Protein AF-A0A6L7MP04-F1 (afdb_monomer_lite)

Secondary structure (DSSP, 8-state):
-----HHHHHHHHHHHHHHHHHHHHHHHHHHHHHHHHH----HHHHHHHHHHHHHHHHHHHHHHTT-SS---HHHHHHHHHHHHHHHHHHHHHHHHHHHTT---TTS---SHHHHHHHHHHHHHHHHHHHHHHHHHHHHHHHTT-

Sequence (145 aa):
MPSVGLAWFLFRSCTGVFFSCVLGFVSWVIVRFIMHSFFLVTPLFNEVMNICSIGIAAGVGASAGSWMLEMNRPQLARRIVLGILAGLLGAWLGFQYGKGTYIMIGMPGIPDLRGLVWGALIGANAVPILFDLVGAARQRRFQRR

Foldseek 3Di:
DDPCDPVVLVQLLVQLLVQLLVQLVVLQVVLVVCVVPPDPDDPVNSLLSNLLSNLLSSLQSSLVSVPPDDDDPVVSVVSSVQLSVQLSVQLVVLLVVQVVPDPDPDDDDPRSSVSNNVRSNCRNSVVVSVVVVVVVVVVVVVVVD

pLDDT: mean 72.54, std 13.06, range [37.28, 90.12]

Structure (mmCIF, N/CA/C/O backbone):
data_AF-A0A6L7MP04-F1
#
_entry.id   AF-A0A6L7MP04-F1
#
loop_
_atom_site.group_PDB
_atom_site.id
_atom_site.type_symbol
_atom_site.label_atom_id
_atom_site.label_alt_id
_atom_site.label_comp_id
_atom_site.label_asym_id
_atom_site.label_entity_id
_atom_site.label_seq_id
_atom_site.pdbx_PDB_ins_code
_atom_site.Cartn_x
_atom_site.Cartn_y
_atom_site.Cartn_z
_atom_site.occupancy
_atom_site.B_iso_or_equiv
_atom_site.auth_seq_id
_atom_site.auth_comp_id
_atom_site.auth_asym_id
_atom_site.auth_atom_id
_atom_site.pdbx_PDB_model_num
ATOM 1 N N . MET A 1 1 ? -14.260 5.539 30.453 1.00 45.09 1 MET A N 1
ATOM 2 C CA . MET A 1 1 ? -13.253 5.095 29.462 1.00 45.09 1 MET A CA 1
ATOM 3 C C . MET A 1 1 ? -12.660 6.346 28.839 1.00 45.09 1 MET A C 1
ATOM 5 O O . MET A 1 1 ? -13.446 7.155 28.355 1.00 45.09 1 MET A O 1
ATOM 9 N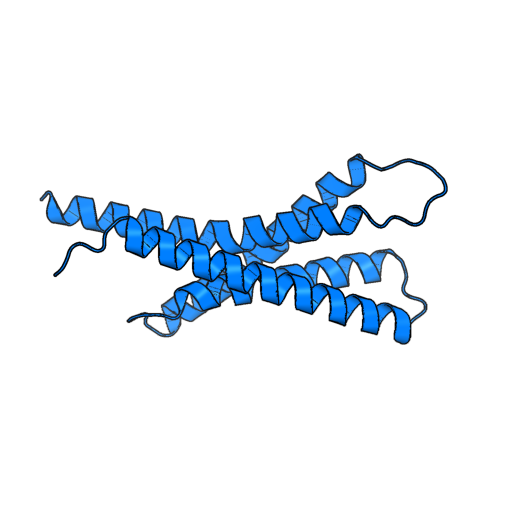 N . PRO A 1 2 ? -11.347 6.586 28.992 1.00 42.81 2 PRO A N 1
ATOM 10 C CA . PRO A 1 2 ? -10.745 7.891 28.741 1.00 42.81 2 PRO A CA 1
ATOM 11 C C . PRO A 1 2 ? -10.937 8.279 27.276 1.00 42.81 2 PRO A C 1
ATOM 13 O O . PRO A 1 2 ? -10.897 7.431 26.387 1.00 42.81 2 PRO A O 1
ATOM 16 N N . SER A 1 3 ? -11.207 9.558 27.051 1.00 47.56 3 SER A N 1
ATOM 17 C CA . SER A 1 3 ? -11.339 10.185 25.743 1.00 47.56 3 SER A CA 1
ATOM 18 C C . SER A 1 3 ? -10.208 9.735 24.818 1.00 47.56 3 SER A C 1
ATOM 20 O O . SER A 1 3 ? -9.071 10.185 24.932 1.00 47.56 3 SER A O 1
ATOM 22 N N . VAL A 1 4 ? -10.524 8.844 23.876 1.00 55.28 4 VAL A N 1
ATOM 23 C CA . VAL A 1 4 ? -9.634 8.504 22.764 1.00 55.28 4 VAL A CA 1
ATOM 24 C C . VAL A 1 4 ? -9.571 9.749 21.880 1.00 55.28 4 VAL A C 1
ATOM 26 O O . VAL A 1 4 ? -10.382 9.951 20.977 1.00 55.28 4 VAL A O 1
ATOM 29 N N . GLY A 1 5 ? -8.701 10.677 22.270 1.00 64.50 5 GLY A N 1
ATOM 30 C CA . GLY A 1 5 ? -8.603 12.008 21.701 1.00 64.50 5 GLY A CA 1
ATOM 31 C C . GLY A 1 5 ? -8.163 11.952 20.246 1.00 64.50 5 GLY A C 1
ATOM 32 O O . GLY A 1 5 ? -7.474 11.026 19.822 1.00 64.50 5 GLY A O 1
ATOM 33 N N . LEU A 1 6 ? -8.523 12.990 19.493 1.00 68.00 6 LEU A N 1
ATOM 34 C CA . LEU A 1 6 ? -8.049 13.246 18.130 1.00 68.00 6 LEU A CA 1
ATOM 35 C C . LEU A 1 6 ? -6.536 12.976 17.977 1.00 68.00 6 LEU A C 1
ATOM 37 O O . LEU A 1 6 ? -6.114 12.392 16.985 1.00 68.00 6 LEU A O 1
ATOM 41 N N . ALA A 1 7 ? -5.741 13.326 18.994 1.00 71.94 7 ALA A N 1
ATOM 42 C CA . ALA A 1 7 ? -4.302 13.076 19.050 1.00 71.94 7 ALA A CA 1
ATOM 43 C C . ALA A 1 7 ? -3.925 11.588 18.922 1.00 71.94 7 ALA A C 1
ATOM 45 O O . ALA A 1 7 ? -2.978 11.252 18.219 1.00 71.94 7 ALA A O 1
ATOM 46 N N . TRP A 1 8 ? -4.688 10.685 19.539 1.00 72.69 8 TRP A N 1
ATOM 47 C CA . TRP A 1 8 ? -4.445 9.243 19.463 1.00 72.69 8 TRP A CA 1
ATOM 48 C C . TRP A 1 8 ? -4.766 8.672 18.077 1.00 72.69 8 TRP A C 1
ATOM 50 O O . TRP A 1 8 ? -4.037 7.832 17.552 1.00 72.69 8 TRP A O 1
ATOM 60 N N . PHE A 1 9 ? -5.837 9.163 17.452 1.00 72.94 9 PHE A N 1
ATOM 61 C CA . PHE A 1 9 ? -6.186 8.821 16.071 1.00 72.94 9 PHE A CA 1
ATOM 62 C C . PHE A 1 9 ? -5.126 9.312 15.072 1.00 72.94 9 PHE A C 1
ATOM 64 O O . PHE A 1 9 ? -4.716 8.562 14.183 1.00 72.94 9 PHE A O 1
ATOM 71 N N . LEU A 1 10 ? -4.651 10.550 15.243 1.00 75.19 10 LEU A N 1
ATOM 72 C CA . LEU A 1 10 ? -3.589 11.120 14.416 1.00 75.19 10 LEU A CA 1
ATOM 73 C C . LEU A 1 10 ? -2.291 10.328 14.567 1.00 75.19 10 LEU A C 1
ATOM 75 O O . LEU A 1 10 ? -1.688 9.965 13.565 1.00 75.19 10 LEU A O 1
ATOM 79 N N . PHE A 1 11 ? -1.911 9.977 15.797 1.00 79.88 11 PHE A N 1
ATOM 80 C CA . PHE A 1 11 ? -0.729 9.159 16.053 1.00 79.88 11 PHE A CA 1
ATOM 81 C C . PHE A 1 11 ? -0.791 7.808 15.319 1.00 79.88 11 PHE A C 1
ATOM 83 O O . PHE A 1 11 ? 0.161 7.450 14.633 1.00 79.88 11 PHE A O 1
ATOM 90 N N . ARG A 1 12 ? -1.933 7.105 15.370 1.00 73.56 12 ARG A N 1
ATOM 91 C CA . ARG A 1 12 ? -2.148 5.830 14.651 1.00 73.56 12 ARG A CA 1
ATOM 92 C C . ARG A 1 12 ? -2.084 5.962 13.132 1.00 73.56 12 ARG A C 1
ATOM 94 O O . ARG A 1 12 ? -1.508 5.118 12.452 1.00 73.56 12 ARG A O 1
ATOM 101 N N . SER A 1 13 ? -2.685 7.018 12.598 1.00 76.69 13 SER A N 1
ATOM 102 C CA . SER A 1 13 ? -2.659 7.270 11.156 1.00 76.69 13 SER A CA 1
ATOM 103 C C . SER A 1 13 ? -1.232 7.582 10.697 1.00 76.69 13 SER A C 1
ATOM 105 O O . SER A 1 13 ? -0.779 7.056 9.685 1.00 76.69 13 SER A O 1
ATOM 107 N N . CYS A 1 14 ? -0.485 8.362 11.483 1.00 81.06 14 CYS A N 1
ATOM 108 C CA . CYS A 1 14 ? 0.911 8.687 11.205 1.00 81.06 14 CYS A CA 1
ATOM 109 C C . CYS A 1 14 ? 1.828 7.461 11.275 1.00 81.06 14 CYS A C 1
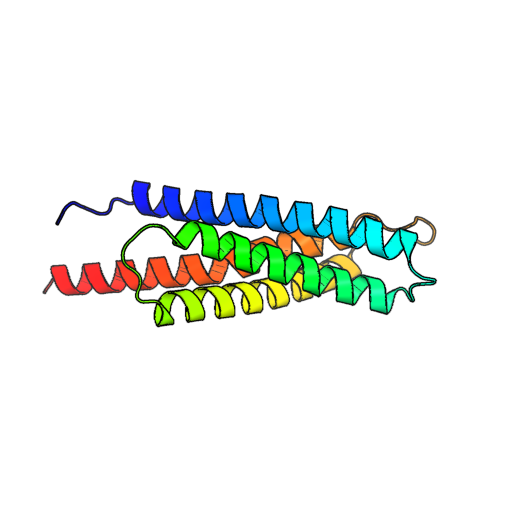ATOM 111 O O . CYS A 1 14 ? 2.690 7.313 10.411 1.00 81.06 14 CYS A O 1
ATOM 113 N N . THR A 1 15 ? 1.649 6.562 12.249 1.00 81.19 15 THR A N 1
ATOM 114 C CA . THR A 1 15 ? 2.447 5.326 12.313 1.00 81.19 15 THR A CA 1
ATOM 115 C C . THR A 1 15 ? 2.129 4.389 11.149 1.00 81.19 15 THR A C 1
ATOM 117 O O . THR A 1 15 ? 3.053 3.835 10.561 1.00 81.19 15 THR A O 1
ATOM 120 N N . GLY A 1 16 ? 0.856 4.256 10.755 1.00 80.25 16 GLY A N 1
ATOM 121 C CA . GLY A 1 16 ? 0.451 3.490 9.568 1.00 80.25 16 GLY A CA 1
ATOM 122 C C . GLY A 1 16 ? 1.080 4.024 8.284 1.00 80.25 16 GLY A C 1
ATOM 123 O O . GLY A 1 16 ? 1.702 3.265 7.540 1.00 80.25 16 GLY A O 1
ATOM 124 N N . VAL A 1 17 ? 1.021 5.342 8.080 1.00 83.44 17 VAL A N 1
ATOM 125 C CA . VAL A 1 17 ? 1.669 6.004 6.940 1.00 83.44 17 VAL A CA 1
ATOM 126 C C . VAL A 1 17 ? 3.182 5.795 6.980 1.00 83.44 17 VAL A C 1
ATOM 128 O O . VAL A 1 17 ? 3.769 5.444 5.961 1.00 83.44 17 VAL A O 1
ATOM 131 N N . PHE A 1 18 ? 3.817 5.935 8.145 1.00 85.25 18 PHE A N 1
ATOM 132 C CA . PHE A 1 18 ? 5.256 5.728 8.296 1.00 85.25 18 PHE A CA 1
ATOM 133 C C . PHE A 1 18 ? 5.679 4.303 7.906 1.00 85.25 18 PHE A C 1
ATOM 135 O O . PHE A 1 18 ? 6.562 4.136 7.065 1.00 85.25 18 PHE A O 1
ATOM 142 N N . PHE A 1 19 ? 5.019 3.271 8.440 1.00 85.19 19 PHE A N 1
ATOM 143 C CA . PHE A 1 19 ? 5.325 1.879 8.093 1.00 85.19 19 PHE A CA 1
ATOM 144 C C . PHE A 1 19 ? 5.013 1.553 6.630 1.00 85.19 19 PHE A C 1
ATOM 146 O O . PHE A 1 19 ? 5.770 0.821 5.995 1.00 85.19 19 PHE A O 1
ATOM 153 N N . SER A 1 20 ? 3.934 2.113 6.081 1.00 83.69 20 SER A N 1
ATOM 154 C CA . SER A 1 20 ? 3.581 1.995 4.664 1.00 83.69 20 SER A CA 1
ATOM 155 C C . SER A 1 20 ? 4.668 2.595 3.762 1.00 83.69 20 SER A C 1
ATOM 157 O O . SER A 1 20 ? 5.091 1.948 2.805 1.00 83.69 20 SER A O 1
ATOM 159 N N . CYS A 1 21 ? 5.197 3.773 4.117 1.00 84.44 21 CYS A N 1
ATOM 160 C CA . CYS A 1 21 ? 6.317 4.419 3.429 1.00 84.44 21 CYS A CA 1
ATOM 161 C C . CYS A 1 21 ? 7.594 3.580 3.493 1.00 84.44 21 CYS A C 1
ATOM 163 O O . CYS A 1 21 ? 8.217 3.337 2.461 1.00 84.44 21 CYS A O 1
ATOM 165 N N . VAL A 1 22 ? 7.974 3.115 4.686 1.00 86.38 22 VAL A N 1
ATOM 166 C CA . VAL A 1 22 ? 9.197 2.324 4.875 1.00 86.38 22 VAL A CA 1
ATOM 167 C C . VAL A 1 22 ? 9.120 1.018 4.087 1.00 86.38 22 VAL A C 1
ATOM 169 O O . VAL A 1 22 ? 10.020 0.724 3.303 1.00 86.38 22 VAL A O 1
ATOM 172 N N . LEU A 1 23 ? 8.036 0.252 4.231 1.00 85.12 23 LEU A N 1
ATOM 173 C CA . LEU A 1 23 ? 7.892 -1.032 3.544 1.00 85.12 23 LEU A CA 1
ATOM 174 C C . LEU A 1 23 ? 7.720 -0.865 2.033 1.00 85.12 23 LEU A C 1
ATOM 176 O O . LEU A 1 23 ? 8.334 -1.612 1.274 1.00 85.12 23 LEU A O 1
ATOM 180 N N . GLY A 1 24 ? 6.951 0.131 1.587 1.00 80.06 24 GLY A N 1
ATOM 181 C CA . GLY A 1 24 ? 6.811 0.457 0.168 1.00 80.06 24 GLY A CA 1
ATOM 182 C C . GLY A 1 24 ? 8.154 0.810 -0.479 1.00 80.06 24 GLY A C 1
ATOM 183 O O . GLY A 1 24 ? 8.473 0.298 -1.552 1.00 80.06 24 GLY A O 1
ATOM 184 N N . PHE A 1 25 ? 8.979 1.615 0.198 1.00 80.44 25 PHE A N 1
ATOM 185 C CA . PHE A 1 25 ? 10.300 2.000 -0.297 1.00 80.44 25 PHE A CA 1
ATOM 186 C C . PHE A 1 25 ? 11.296 0.835 -0.293 1.00 80.44 25 PHE A C 1
ATOM 188 O O . PHE A 1 25 ? 11.989 0.611 -1.283 1.00 80.44 25 PHE A O 1
ATOM 195 N N . VAL A 1 26 ? 11.348 0.054 0.789 1.00 84.69 26 VAL A N 1
ATOM 196 C CA . VAL A 1 26 ? 12.223 -1.126 0.880 1.00 84.69 26 VAL A CA 1
ATOM 197 C C . VAL A 1 26 ? 11.860 -2.155 -0.194 1.00 84.69 26 VAL A C 1
ATOM 199 O O . VAL A 1 26 ? 12.743 -2.654 -0.890 1.00 84.69 26 VAL A O 1
ATOM 202 N N . SER A 1 27 ? 10.565 -2.421 -0.384 1.00 83.38 27 SER A N 1
ATOM 203 C CA . SER A 1 27 ? 10.062 -3.321 -1.429 1.00 83.38 27 SER A CA 1
ATOM 204 C C . SER A 1 27 ? 10.475 -2.858 -2.826 1.00 83.38 27 SER A C 1
ATOM 206 O O . SER A 1 27 ? 10.955 -3.659 -3.628 1.00 83.38 27 SER A O 1
ATOM 208 N N . TRP A 1 28 ? 10.392 -1.552 -3.094 1.00 76.38 28 TRP A N 1
ATOM 209 C CA . TRP A 1 28 ? 10.862 -0.974 -4.351 1.00 76.38 28 TRP A CA 1
ATOM 210 C C . TRP A 1 28 ? 12.357 -1.225 -4.595 1.00 76.38 28 TRP A C 1
ATOM 212 O O . TRP A 1 28 ? 12.727 -1.692 -5.674 1.00 76.38 28 TRP A O 1
ATOM 222 N N . VAL A 1 29 ? 13.217 -0.961 -3.604 1.00 79.81 29 VAL A N 1
ATOM 223 C CA . VAL A 1 29 ? 14.671 -1.169 -3.740 1.00 79.81 29 VAL A CA 1
ATOM 224 C C . VAL A 1 29 ? 14.986 -2.637 -4.031 1.00 79.81 29 VAL A C 1
ATOM 226 O O . VAL A 1 29 ? 15.757 -2.933 -4.945 1.00 79.81 29 VAL A O 1
ATOM 229 N N . ILE A 1 30 ? 14.357 -3.555 -3.292 1.00 81.06 30 ILE A N 1
ATOM 230 C CA . ILE A 1 30 ? 14.583 -4.998 -3.428 1.00 81.06 30 ILE A CA 1
ATOM 231 C C . ILE A 1 30 ? 14.126 -5.497 -4.801 1.00 81.06 30 ILE A C 1
ATOM 233 O O . ILE A 1 30 ? 14.892 -6.167 -5.493 1.00 81.06 30 ILE A O 1
ATOM 237 N N . VAL A 1 31 ? 12.907 -5.157 -5.231 1.00 78.00 31 VAL A N 1
ATOM 238 C CA . VAL A 1 31 ? 12.386 -5.618 -6.526 1.00 78.00 31 VAL A CA 1
ATOM 239 C C . VAL A 1 31 ? 13.197 -5.053 -7.678 1.00 78.00 31 VAL A C 1
ATOM 241 O O . VAL A 1 31 ? 13.505 -5.790 -8.610 1.00 78.00 31 VAL A O 1
ATOM 244 N N . ARG A 1 32 ? 13.632 -3.794 -7.598 1.00 73.38 32 ARG A N 1
ATOM 245 C CA . ARG A 1 32 ? 14.500 -3.213 -8.623 1.00 73.38 32 ARG A CA 1
ATOM 246 C C . ARG A 1 32 ? 15.833 -3.949 -8.730 1.00 73.38 32 ARG A C 1
ATOM 248 O O . ARG A 1 32 ? 16.282 -4.214 -9.842 1.00 73.38 32 ARG A O 1
ATOM 255 N N . PHE A 1 33 ? 16.445 -4.281 -7.595 1.00 76.88 33 PHE A N 1
ATOM 256 C CA . PHE A 1 33 ? 17.691 -5.042 -7.567 1.00 76.88 33 PHE A CA 1
ATOM 257 C C . PHE A 1 33 ? 17.507 -6.424 -8.208 1.00 76.88 33 PHE A C 1
ATOM 259 O O . PHE A 1 33 ? 18.237 -6.779 -9.127 1.00 76.88 33 PHE A O 1
ATOM 266 N N . ILE A 1 34 ? 16.461 -7.156 -7.812 1.00 75.81 34 ILE A N 1
ATOM 267 C CA . ILE A 1 34 ? 16.152 -8.486 -8.355 1.00 75.81 34 ILE A CA 1
ATOM 268 C C . ILE A 1 34 ? 15.867 -8.420 -9.864 1.00 75.81 34 ILE A C 1
ATOM 270 O O . ILE A 1 34 ? 16.426 -9.198 -10.632 1.00 75.81 34 ILE A O 1
ATOM 274 N N . MET A 1 35 ? 15.035 -7.479 -10.317 1.00 70.81 35 MET A N 1
ATOM 275 C CA . MET A 1 35 ? 14.683 -7.353 -11.738 1.00 70.81 35 MET A CA 1
ATOM 276 C C . MET A 1 35 ? 15.894 -7.003 -12.607 1.00 70.81 35 MET A C 1
ATOM 278 O O . MET A 1 35 ? 15.981 -7.472 -13.738 1.00 70.81 35 MET A O 1
ATOM 282 N N . HIS A 1 36 ? 16.842 -6.218 -12.084 1.00 67.81 36 HIS A N 1
ATOM 283 C CA . HIS A 1 36 ? 18.075 -5.890 -12.800 1.00 67.81 36 HIS A CA 1
ATOM 284 C C . HIS A 1 36 ? 19.049 -7.074 -12.873 1.00 67.81 36 HIS A C 1
ATOM 286 O O . HIS A 1 36 ? 19.776 -7.204 -13.853 1.00 67.81 36 HIS A O 1
ATOM 292 N N . SER A 1 37 ? 19.058 -7.942 -11.857 1.00 69.94 37 SER A N 1
ATOM 293 C CA . SER A 1 37 ? 19.975 -9.083 -11.781 1.00 69.94 37 SER A CA 1
ATOM 294 C C . SER A 1 37 ? 19.501 -10.331 -12.527 1.00 69.94 37 SER A C 1
ATOM 296 O O . SER A 1 37 ? 20.347 -11.110 -12.956 1.00 69.94 37 SER A O 1
ATOM 298 N N . PHE A 1 38 ? 18.188 -10.561 -12.659 1.00 63.62 38 PHE A N 1
ATOM 299 C CA . PHE A 1 38 ? 17.691 -11.895 -13.018 1.00 63.62 38 PHE A CA 1
ATOM 300 C C . PHE A 1 38 ? 17.142 -12.078 -14.444 1.00 63.62 38 PHE A C 1
ATOM 302 O O . PHE A 1 38 ? 17.068 -13.230 -14.862 1.00 63.62 38 PHE A O 1
ATOM 309 N N . PHE A 1 39 ? 16.791 -11.045 -15.231 1.00 57.53 39 PHE A N 1
ATOM 310 C CA . PHE A 1 39 ? 16.129 -11.291 -16.531 1.00 57.53 39 PHE A CA 1
ATOM 311 C C . PHE A 1 39 ? 16.288 -10.194 -17.608 1.00 57.53 39 PHE A C 1
ATOM 313 O O . PHE A 1 39 ? 16.339 -9.000 -17.320 1.00 57.53 39 PHE A O 1
ATOM 320 N N . LEU A 1 40 ? 16.218 -10.619 -18.882 1.00 54.09 40 LEU A N 1
ATOM 321 C CA . LEU A 1 40 ? 15.690 -9.842 -20.019 1.00 54.09 40 LEU A CA 1
ATOM 322 C C . LEU A 1 40 ? 14.190 -9.593 -19.767 1.00 54.09 40 LEU A C 1
ATOM 324 O O . LEU A 1 40 ? 13.317 -10.251 -20.331 1.00 54.09 40 LEU A O 1
ATOM 328 N N . VAL A 1 41 ? 13.879 -8.716 -18.814 1.00 57.97 41 VAL A N 1
ATOM 329 C CA . VAL A 1 41 ? 12.498 -8.457 -18.407 1.00 57.97 41 VAL A CA 1
ATOM 330 C C . VAL A 1 41 ? 11.808 -7.636 -19.493 1.00 57.97 41 VAL A C 1
ATOM 332 O O . VAL A 1 41 ? 12.209 -6.507 -19.774 1.00 57.97 41 VAL A O 1
ATOM 335 N N . THR A 1 42 ? 10.747 -8.179 -20.095 1.00 68.19 42 THR A N 1
ATOM 336 C CA . THR A 1 42 ? 9.854 -7.366 -20.933 1.00 68.19 42 THR A CA 1
ATOM 337 C C . THR A 1 42 ? 9.311 -6.194 -20.105 1.00 68.19 42 THR A C 1
ATOM 339 O O . THR A 1 42 ? 8.972 -6.385 -18.935 1.00 68.19 42 THR A O 1
ATOM 342 N N . PRO A 1 43 ? 9.197 -4.978 -20.666 1.00 68.75 43 PRO A N 1
ATOM 343 C CA . PRO A 1 43 ? 8.818 -3.788 -19.898 1.00 68.75 43 PRO A CA 1
ATOM 344 C C . PRO A 1 43 ? 7.503 -3.979 -19.123 1.00 68.75 43 PRO A C 1
ATOM 346 O O . PRO A 1 43 ? 7.413 -3.594 -17.961 1.00 68.75 43 PRO A O 1
ATOM 349 N N . LEU A 1 44 ? 6.540 -4.701 -19.708 1.00 69.69 44 LEU A N 1
ATOM 350 C CA . LEU A 1 44 ? 5.258 -5.030 -19.081 1.00 69.69 44 LEU A CA 1
ATOM 351 C C . LEU A 1 44 ? 5.404 -5.859 -17.790 1.00 69.69 44 LEU A C 1
ATOM 353 O O . LEU A 1 44 ? 4.720 -5.603 -16.802 1.00 69.69 44 LEU A O 1
ATOM 357 N N . PHE A 1 45 ? 6.296 -6.853 -17.776 1.00 72.69 45 PHE A N 1
ATOM 358 C CA . PHE A 1 45 ? 6.493 -7.702 -16.599 1.00 72.69 45 PHE A CA 1
ATOM 359 C C . PHE A 1 45 ? 7.129 -6.917 -15.446 1.00 72.69 45 PHE A C 1
ATOM 361 O O . PHE A 1 45 ? 6.729 -7.075 -14.293 1.00 72.69 45 PHE A O 1
ATOM 368 N N . ASN A 1 46 ? 8.063 -6.013 -15.756 1.00 74.75 46 ASN A N 1
ATOM 369 C CA . ASN A 1 46 ? 8.673 -5.131 -14.761 1.00 74.75 46 ASN A CA 1
ATOM 370 C C . ASN A 1 46 ? 7.626 -4.197 -14.127 1.00 74.75 46 ASN A C 1
ATOM 372 O O . ASN A 1 46 ? 7.588 -4.028 -12.910 1.00 74.75 46 ASN A O 1
ATOM 376 N N . GLU A 1 47 ? 6.733 -3.624 -14.938 1.00 76.12 47 GLU A N 1
ATOM 377 C CA . GLU A 1 47 ? 5.644 -2.764 -14.462 1.00 76.12 47 GLU A CA 1
ATOM 378 C C . GLU A 1 47 ? 4.717 -3.505 -13.490 1.00 76.12 47 GLU A C 1
ATOM 380 O O . GLU A 1 47 ? 4.501 -3.045 -12.369 1.00 76.12 47 GLU A O 1
ATOM 385 N N . VAL A 1 48 ? 4.225 -4.686 -13.877 1.00 78.06 48 VAL A N 1
ATOM 386 C CA . VAL A 1 48 ? 3.317 -5.489 -13.041 1.00 78.06 48 VAL A CA 1
ATOM 387 C C . VAL A 1 48 ? 3.979 -5.884 -11.721 1.00 78.06 48 VAL A C 1
ATOM 389 O O . VAL A 1 48 ? 3.361 -5.764 -10.661 1.00 78.06 48 VAL A O 1
ATOM 392 N N . MET A 1 49 ? 5.247 -6.296 -11.756 1.00 81.19 49 MET A N 1
ATOM 393 C CA . MET A 1 49 ? 5.980 -6.671 -10.547 1.00 81.19 49 MET A CA 1
ATOM 394 C C . MET A 1 49 ? 6.164 -5.497 -9.583 1.00 81.19 49 MET A C 1
ATOM 396 O O . MET A 1 49 ? 6.026 -5.688 -8.375 1.00 81.19 49 MET A O 1
ATOM 400 N N . ASN A 1 50 ? 6.404 -4.286 -10.094 1.00 79.25 50 ASN A N 1
ATOM 401 C CA . ASN A 1 50 ? 6.503 -3.081 -9.268 1.00 79.25 50 ASN A CA 1
ATOM 402 C C . ASN A 1 50 ? 5.156 -2.704 -8.633 1.00 79.25 50 ASN A C 1
ATOM 404 O O . ASN A 1 50 ? 5.115 -2.348 -7.457 1.00 79.25 50 ASN A O 1
ATOM 408 N N . ILE A 1 51 ? 4.046 -2.816 -9.374 1.00 82.12 51 ILE A N 1
ATOM 409 C CA . ILE A 1 51 ? 2.698 -2.534 -8.846 1.00 82.12 51 ILE A CA 1
ATOM 410 C C . ILE A 1 51 ? 2.372 -3.497 -7.701 1.00 82.12 51 ILE A C 1
ATOM 412 O O . ILE A 1 51 ? 1.951 -3.066 -6.625 1.00 82.12 51 ILE A O 1
ATOM 416 N N . CYS A 1 52 ? 2.611 -4.793 -7.913 1.00 84.75 52 CYS A N 1
ATOM 417 C CA . CYS A 1 52 ? 2.338 -5.823 -6.920 1.00 84.75 52 CYS A CA 1
ATOM 418 C C . CYS A 1 52 ? 3.204 -5.657 -5.667 1.00 84.75 52 CYS A C 1
ATOM 420 O O . CYS A 1 52 ? 2.684 -5.671 -4.552 1.00 84.75 52 CYS A O 1
ATOM 422 N N . SER A 1 53 ? 4.513 -5.469 -5.824 1.00 86.19 53 SER A N 1
ATOM 423 C CA . SER A 1 53 ? 5.436 -5.416 -4.690 1.00 86.19 53 SER A CA 1
ATOM 424 C C . SER A 1 53 ? 5.233 -4.183 -3.814 1.00 86.19 53 SER A C 1
ATOM 426 O O . SER A 1 53 ? 5.218 -4.295 -2.585 1.00 86.19 53 SER A O 1
ATOM 428 N N . ILE A 1 54 ? 5.042 -3.015 -4.427 1.00 85.69 54 ILE A N 1
ATOM 429 C CA . ILE A 1 54 ? 4.862 -1.752 -3.714 1.00 85.69 54 ILE A CA 1
ATOM 430 C C . ILE A 1 54 ? 3.458 -1.696 -3.108 1.00 85.69 54 ILE A C 1
ATOM 432 O O . ILE A 1 54 ? 3.321 -1.328 -1.943 1.00 85.69 54 ILE A O 1
ATOM 436 N N . GLY A 1 55 ? 2.426 -2.130 -3.842 1.00 85.69 55 GLY A N 1
ATOM 437 C CA . GLY A 1 55 ? 1.049 -2.182 -3.345 1.00 85.69 55 GLY A CA 1
ATOM 438 C C . GLY A 1 55 ? 0.880 -3.119 -2.145 1.00 85.69 55 GLY A C 1
ATOM 439 O O . GLY A 1 55 ? 0.274 -2.731 -1.145 1.00 85.69 55 GLY A O 1
ATOM 440 N N . ILE A 1 56 ? 1.470 -4.320 -2.196 1.00 87.56 56 ILE A N 1
ATOM 441 C CA . ILE A 1 56 ? 1.443 -5.273 -1.075 1.00 87.56 56 ILE A CA 1
ATOM 442 C C . ILE A 1 56 ? 2.221 -4.718 0.119 1.00 87.56 56 ILE A C 1
ATOM 444 O O . ILE A 1 56 ? 1.693 -4.697 1.229 1.00 87.56 56 ILE A O 1
ATOM 448 N N . ALA A 1 57 ? 3.449 -4.239 -0.088 1.00 87.69 57 ALA A N 1
ATOM 449 C CA . ALA A 1 57 ? 4.282 -3.748 1.006 1.00 87.69 57 ALA A CA 1
ATOM 450 C C . ALA A 1 57 ? 3.681 -2.508 1.689 1.00 87.69 57 ALA A C 1
ATOM 452 O O . ALA A 1 57 ? 3.644 -2.441 2.919 1.00 87.69 57 ALA A O 1
ATOM 453 N N . ALA A 1 58 ? 3.131 -1.570 0.911 1.00 86.00 58 ALA A N 1
ATOM 454 C CA . ALA A 1 58 ? 2.421 -0.408 1.433 1.00 86.00 58 ALA A CA 1
ATOM 455 C C . ALA A 1 58 ? 1.153 -0.815 2.203 1.00 86.00 58 ALA A C 1
ATOM 457 O O . ALA A 1 58 ? 0.912 -0.285 3.290 1.00 86.00 58 ALA A O 1
ATOM 458 N N . GLY A 1 59 ? 0.374 -1.773 1.686 1.00 84.94 59 GLY A N 1
ATOM 459 C CA . GLY A 1 59 ? -0.824 -2.307 2.342 1.00 84.94 59 GLY A CA 1
ATOM 460 C C . GLY A 1 59 ? -0.525 -2.998 3.674 1.00 84.94 59 GLY A C 1
ATOM 461 O O . GLY A 1 59 ? -1.184 -2.729 4.681 1.00 84.94 59 GLY A O 1
ATOM 462 N N . VAL A 1 60 ? 0.519 -3.830 3.708 1.00 86.44 60 VAL A N 1
ATOM 463 C CA . VAL A 1 60 ? 0.998 -4.478 4.937 1.00 86.44 60 VAL A CA 1
ATOM 464 C C . VAL A 1 60 ? 1.512 -3.431 5.928 1.00 86.44 60 VAL A C 1
ATOM 466 O O . VAL A 1 60 ? 1.128 -3.458 7.096 1.00 86.44 60 VAL A O 1
ATOM 469 N N . GLY A 1 61 ? 2.296 -2.449 5.480 1.00 84.25 61 GLY A N 1
ATOM 470 C CA . GLY A 1 61 ? 2.793 -1.385 6.354 1.00 84.25 61 GLY A CA 1
ATOM 471 C C . GLY A 1 61 ? 1.695 -0.505 6.946 1.00 84.25 61 GLY A C 1
ATOM 472 O O . GLY A 1 61 ? 1.704 -0.246 8.148 1.00 84.25 61 GLY A O 1
ATOM 473 N N . ALA A 1 62 ? 0.688 -0.142 6.151 1.00 81.69 62 ALA A N 1
ATOM 474 C CA . ALA A 1 62 ? -0.473 0.605 6.634 1.00 81.69 62 ALA A CA 1
ATOM 475 C C . ALA A 1 62 ? -1.228 -0.172 7.726 1.00 81.69 62 ALA A C 1
ATOM 477 O O . ALA A 1 62 ? -1.661 0.395 8.731 1.00 81.69 62 ALA A O 1
ATOM 478 N N . SER A 1 63 ? -1.333 -1.495 7.573 1.00 78.12 63 SER A N 1
ATOM 479 C CA . SER A 1 63 ? -1.963 -2.357 8.573 1.00 78.12 63 SER A CA 1
ATOM 480 C C . SER A 1 63 ? -1.116 -2.561 9.839 1.00 78.12 63 SER A C 1
ATOM 482 O O . SER A 1 63 ? -1.684 -2.690 10.926 1.00 78.12 63 SER A O 1
ATOM 484 N N . ALA A 1 64 ? 0.217 -2.499 9.751 1.00 75.19 64 ALA A N 1
ATOM 485 C CA . ALA A 1 64 ? 1.112 -2.596 10.908 1.00 75.19 64 ALA A CA 1
ATOM 486 C C . ALA A 1 64 ? 0.930 -1.421 11.887 1.00 75.19 64 ALA A C 1
ATOM 488 O O . ALA A 1 64 ? 0.933 -1.627 13.100 1.00 75.19 64 ALA A O 1
ATOM 489 N N . GLY A 1 65 ? 0.652 -0.210 11.385 1.00 65.56 65 GLY A N 1
ATOM 490 C CA . GLY A 1 65 ? 0.297 0.941 12.231 1.00 65.56 65 GLY A CA 1
ATOM 491 C C . GLY A 1 65 ? -1.003 0.759 13.024 1.00 65.56 65 GLY A C 1
ATOM 492 O O . GLY A 1 65 ? -1.193 1.387 14.064 1.00 65.56 65 GLY A O 1
ATOM 493 N N . SER A 1 66 ? -1.875 -0.154 12.580 1.00 63.09 66 SER A N 1
ATOM 494 C CA . SER A 1 66 ? -3.116 -0.505 13.278 1.00 63.09 66 SER A CA 1
ATOM 495 C C . SER A 1 66 ? -2.962 -1.633 14.308 1.00 63.09 66 SER A C 1
ATOM 497 O O . SER A 1 66 ? -3.921 -1.938 15.014 1.00 63.09 66 SER A O 1
ATOM 499 N N . TRP A 1 67 ? -1.774 -2.242 14.434 1.00 61.09 67 TRP A N 1
ATOM 500 C CA . TRP A 1 67 ? -1.565 -3.448 15.248 1.00 61.09 67 TRP A CA 1
ATOM 501 C C . TRP A 1 67 ? -1.513 -3.193 16.770 1.00 61.09 67 TRP A C 1
ATOM 503 O O . TRP A 1 67 ? -1.415 -4.129 17.561 1.00 61.09 67 TRP A O 1
ATOM 513 N N . MET A 1 68 ? -1.646 -1.947 17.226 1.00 55.41 68 MET A N 1
ATOM 514 C CA . MET A 1 68 ? -1.703 -1.632 18.655 1.00 55.41 68 MET A CA 1
ATOM 515 C C . MET A 1 68 ? -3.153 -1.475 19.149 1.00 55.41 68 MET A C 1
ATOM 517 O O . MET A 1 68 ? -3.811 -0.467 18.875 1.00 55.41 68 MET A O 1
ATOM 521 N N . LEU A 1 69 ? -3.563 -2.453 19.971 1.00 51.97 69 LEU A N 1
ATOM 522 C CA . LEU A 1 69 ? -4.743 -2.541 20.854 1.00 51.97 69 LEU A CA 1
ATOM 523 C C . LEU A 1 69 ? -5.970 -3.308 20.314 1.00 51.97 69 LEU A C 1
ATOM 525 O O . LEU A 1 69 ? -6.689 -2.850 19.432 1.00 51.97 69 LEU A O 1
ATOM 529 N N . GLU A 1 70 ? -6.232 -4.456 20.952 1.00 55.81 70 GLU A N 1
ATOM 530 C CA . GLU A 1 70 ? -7.567 -5.047 21.185 1.00 55.81 70 GLU A CA 1
ATOM 531 C C . GLU A 1 70 ? -8.413 -5.457 19.963 1.00 55.81 70 GLU A C 1
ATOM 533 O O . GLU A 1 70 ? -9.615 -5.691 20.086 1.00 55.81 70 GLU A O 1
ATOM 538 N N . MET A 1 71 ? -7.821 -5.610 18.776 1.00 61.59 71 MET A N 1
ATOM 539 C CA . MET A 1 71 ? -8.552 -6.154 17.627 1.00 61.59 71 MET A CA 1
ATOM 540 C C . MET A 1 71 ? -8.609 -7.679 17.639 1.00 61.59 71 MET A C 1
ATOM 542 O O . MET A 1 71 ? -7.592 -8.371 17.688 1.00 61.59 71 MET A O 1
ATOM 546 N N . ASN A 1 72 ? -9.820 -8.210 17.471 1.00 72.69 72 ASN A N 1
ATOM 547 C CA . ASN A 1 72 ? -10.027 -9.622 17.177 1.00 72.69 72 ASN A CA 1
ATOM 548 C C . ASN A 1 72 ? -9.273 -10.001 15.889 1.00 72.69 72 ASN A C 1
ATOM 550 O O . ASN A 1 72 ? -9.397 -9.316 14.872 1.00 72.69 72 ASN A O 1
ATOM 554 N N . ARG A 1 73 ? -8.552 -11.134 15.904 1.00 77.56 73 ARG A N 1
ATOM 555 C CA . ARG A 1 73 ? -7.818 -11.698 14.747 1.00 77.56 73 ARG A CA 1
ATOM 556 C C . ARG A 1 73 ? -8.555 -11.576 13.393 1.00 77.56 73 ARG A C 1
ATOM 558 O O . ARG A 1 73 ? -7.924 -11.131 12.435 1.00 77.56 73 ARG A O 1
ATOM 565 N N . PRO A 1 74 ? -9.867 -11.881 13.273 1.00 77.25 74 PRO A N 1
ATOM 566 C CA . PRO A 1 74 ? -10.588 -11.722 12.004 1.00 77.25 74 PRO A CA 1
ATOM 567 C C . PRO A 1 74 ? -10.742 -10.267 11.533 1.00 77.25 74 PRO A C 1
ATOM 569 O O . PRO A 1 74 ? -10.814 -10.016 10.332 1.00 77.25 74 PRO A O 1
ATOM 572 N N . GLN A 1 75 ? -10.800 -9.295 12.444 1.00 75.75 75 GLN A N 1
ATOM 573 C CA . GLN A 1 75 ? -10.889 -7.875 12.089 1.00 75.75 75 GLN A CA 1
ATOM 574 C C . GLN A 1 75 ? -9.545 -7.348 11.582 1.00 75.75 75 GLN A C 1
ATOM 576 O O . GLN A 1 75 ? -9.515 -6.610 10.597 1.00 75.75 75 GLN A O 1
ATOM 581 N N . LEU A 1 76 ? -8.445 -7.793 12.197 1.00 76.88 76 LEU A N 1
ATOM 582 C CA . LEU A 1 76 ? -7.092 -7.491 11.735 1.00 76.88 76 LEU 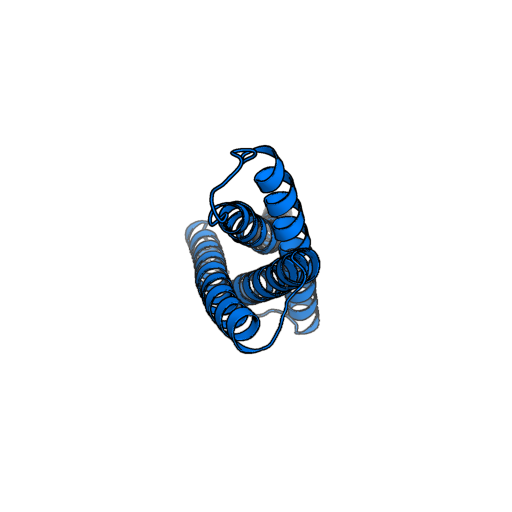A CA 1
ATOM 583 C C . LEU A 1 76 ? -6.847 -8.071 10.334 1.00 76.88 76 LEU A C 1
ATOM 585 O O . LEU A 1 76 ? -6.427 -7.345 9.438 1.00 76.88 76 LEU A O 1
ATOM 589 N N . ALA A 1 77 ? -7.202 -9.342 10.110 1.00 80.62 77 ALA A N 1
ATOM 590 C CA . ALA A 1 77 ? -7.063 -9.988 8.804 1.00 80.62 77 ALA A CA 1
ATOM 591 C C . ALA A 1 77 ? -7.830 -9.239 7.701 1.00 80.62 77 ALA A C 1
ATOM 593 O O . ALA A 1 77 ? -7.285 -8.976 6.631 1.00 80.62 77 ALA A O 1
ATOM 594 N N . ARG A 1 78 ? -9.073 -8.817 7.976 1.00 81.56 78 ARG A N 1
ATOM 595 C CA . ARG A 1 78 ? -9.857 -8.009 7.029 1.00 81.56 78 ARG A CA 1
ATOM 596 C C . ARG A 1 78 ? -9.189 -6.672 6.719 1.00 81.56 78 ARG A C 1
ATOM 598 O O . ARG A 1 78 ? -9.169 -6.278 5.560 1.00 81.56 78 ARG A O 1
ATOM 605 N N . ARG A 1 79 ? -8.625 -5.987 7.719 1.00 79.31 79 ARG A N 1
ATOM 606 C CA . ARG A 1 79 ? -7.906 -4.720 7.506 1.00 79.31 79 ARG A CA 1
ATOM 607 C C . ARG A 1 79 ? -6.662 -4.894 6.649 1.00 79.31 79 ARG A C 1
ATOM 609 O O . ARG A 1 79 ? -6.452 -4.084 5.757 1.00 79.31 79 ARG A O 1
ATOM 616 N N . ILE A 1 80 ? -5.884 -5.949 6.887 1.00 83.12 80 ILE A N 1
ATOM 617 C CA . ILE A 1 80 ? -4.701 -6.269 6.081 1.00 83.12 80 ILE A CA 1
ATOM 618 C C . ILE A 1 80 ? -5.113 -6.512 4.626 1.00 83.12 80 ILE A C 1
ATOM 620 O O . ILE A 1 80 ? -4.584 -5.870 3.726 1.00 83.12 80 ILE A O 1
ATOM 624 N N . VAL A 1 81 ? -6.101 -7.383 4.392 1.00 86.62 81 VAL A N 1
ATOM 625 C CA . VAL A 1 81 ? -6.574 -7.707 3.035 1.00 86.62 81 VAL A CA 1
ATOM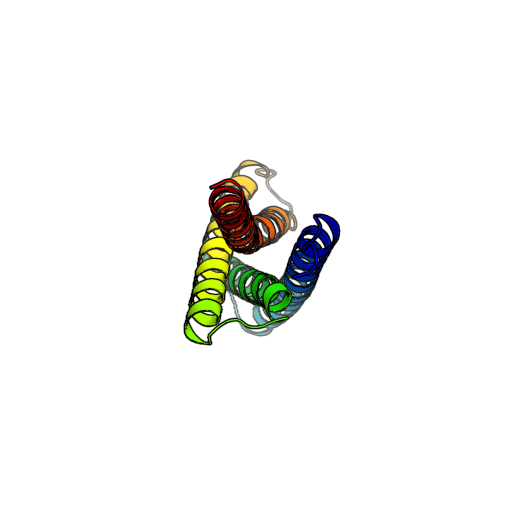 626 C C . VAL A 1 81 ? -7.091 -6.461 2.320 1.00 86.62 81 VAL A C 1
ATOM 628 O O . VAL A 1 81 ? -6.720 -6.205 1.179 1.00 86.62 81 VAL A O 1
ATOM 631 N N . LEU A 1 82 ? -7.908 -5.654 2.996 1.00 85.12 82 LEU A N 1
ATOM 632 C CA . LEU A 1 82 ? -8.443 -4.423 2.420 1.00 85.12 82 LEU A CA 1
ATOM 633 C C . LEU A 1 82 ? -7.351 -3.374 2.166 1.00 85.12 82 LEU A C 1
ATOM 635 O O . LEU A 1 82 ? -7.401 -2.700 1.143 1.00 85.12 82 LEU A O 1
ATOM 639 N N . GLY A 1 83 ? -6.357 -3.263 3.050 1.00 84.75 83 GLY A N 1
ATOM 640 C CA . GLY A 1 83 ? -5.199 -2.386 2.870 1.00 84.75 83 GLY A CA 1
ATOM 641 C C . GLY A 1 83 ? -4.333 -2.805 1.683 1.00 84.75 83 GLY A C 1
ATOM 642 O O . GLY A 1 83 ? -3.930 -1.955 0.897 1.00 84.75 83 GLY A O 1
ATOM 643 N N . ILE A 1 84 ? -4.104 -4.108 1.496 1.00 88.75 84 ILE A N 1
ATOM 644 C CA . ILE A 1 84 ? -3.383 -4.645 0.332 1.00 88.75 84 ILE A CA 1
ATOM 645 C C . ILE A 1 84 ? -4.167 -4.385 -0.956 1.00 88.75 84 ILE A C 1
ATOM 647 O O . ILE A 1 84 ? -3.605 -3.853 -1.907 1.00 88.75 84 ILE A O 1
ATOM 651 N N . LEU A 1 85 ? -5.465 -4.705 -0.994 1.00 90.12 85 LEU A N 1
ATOM 652 C CA . LEU A 1 85 ? -6.297 -4.480 -2.182 1.00 90.12 85 LEU A CA 1
ATOM 653 C C . LEU A 1 85 ? -6.360 -2.996 -2.560 1.00 90.12 85 LEU A C 1
ATOM 655 O O . LEU A 1 85 ? -6.221 -2.648 -3.730 1.00 90.12 85 LEU A O 1
ATOM 659 N N . ALA A 1 86 ? -6.522 -2.116 -1.572 1.00 88.19 86 ALA A N 1
ATOM 660 C CA . ALA A 1 86 ? -6.533 -0.679 -1.801 1.00 88.19 86 ALA A CA 1
ATOM 661 C C . ALA A 1 86 ? -5.153 -0.139 -2.201 1.00 88.19 86 ALA A C 1
ATOM 663 O O . ALA A 1 86 ? -5.073 0.729 -3.066 1.00 88.19 86 ALA A O 1
ATOM 664 N N . GLY A 1 87 ? -4.071 -0.684 -1.639 1.00 86.19 87 GLY A N 1
ATOM 665 C CA . GLY A 1 87 ? -2.697 -0.393 -2.046 1.00 86.19 87 GLY A CA 1
ATOM 666 C C . GLY A 1 87 ? -2.414 -0.805 -3.491 1.00 86.19 87 GLY A C 1
ATOM 667 O O . GLY A 1 87 ? -1.830 -0.029 -4.238 1.00 86.19 87 GLY A O 1
ATOM 668 N N . LEU A 1 88 ? -2.892 -1.975 -3.925 1.00 88.94 88 LEU A N 1
ATOM 669 C CA . LEU A 1 88 ? -2.781 -2.443 -5.313 1.00 88.94 88 LEU A CA 1
ATOM 670 C C . LEU A 1 88 ? -3.579 -1.570 -6.285 1.00 88.94 88 LEU A C 1
ATOM 672 O O . LEU A 1 88 ? -3.057 -1.171 -7.324 1.00 88.94 88 LEU A O 1
ATOM 676 N N . LEU A 1 89 ? -4.824 -1.231 -5.940 1.00 88.50 89 LEU A N 1
ATOM 677 C CA . LEU A 1 89 ? -5.649 -0.323 -6.741 1.00 88.50 89 LEU A CA 1
ATOM 678 C C . LEU A 1 89 ? -5.028 1.074 -6.824 1.00 88.50 89 LEU A C 1
ATOM 680 O O . LEU A 1 89 ? -4.987 1.668 -7.897 1.00 88.50 89 LEU A O 1
ATOM 684 N N . GLY A 1 90 ? -4.505 1.582 -5.708 1.00 86.06 90 GLY A N 1
ATOM 685 C CA . GLY A 1 90 ? -3.802 2.857 -5.654 1.00 86.06 90 GLY A CA 1
ATOM 686 C C . GLY A 1 90 ? -2.533 2.855 -6.505 1.00 86.06 90 GLY A C 1
ATOM 687 O O . GLY A 1 90 ? -2.324 3.782 -7.284 1.00 86.06 90 GLY A O 1
ATOM 688 N N . ALA A 1 91 ? -1.723 1.797 -6.414 1.00 85.00 91 ALA A N 1
ATOM 689 C CA . ALA A 1 91 ? -0.528 1.605 -7.232 1.00 85.00 91 ALA A CA 1
ATOM 690 C C . ALA A 1 91 ? -0.871 1.572 -8.728 1.00 85.00 91 ALA A C 1
ATOM 692 O O . ALA A 1 91 ? -0.227 2.250 -9.526 1.00 85.00 91 ALA A O 1
ATOM 693 N N . TRP A 1 92 ? -1.922 0.832 -9.098 1.00 85.06 92 TRP A N 1
ATOM 694 C CA . TRP A 1 92 ? -2.413 0.740 -10.471 1.00 85.06 92 TRP A CA 1
ATOM 695 C C . TRP A 1 92 ? -2.894 2.091 -11.006 1.00 85.06 92 TRP A C 1
ATOM 697 O O . TRP A 1 92 ? -2.495 2.504 -12.092 1.00 85.06 92 TRP A O 1
ATOM 707 N N . LEU A 1 93 ? -3.723 2.810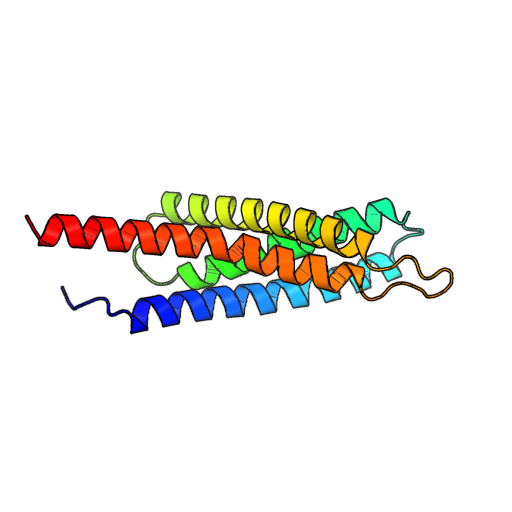 -10.246 1.00 83.88 93 LEU A N 1
ATOM 708 C CA . LEU A 1 93 ? -4.215 4.128 -10.646 1.00 83.88 93 LEU A CA 1
ATOM 709 C C . LEU A 1 93 ? -3.070 5.137 -10.758 1.00 83.88 93 LEU A C 1
ATOM 711 O O . LEU A 1 93 ? -2.962 5.825 -11.768 1.00 83.88 93 LEU A O 1
ATOM 715 N N . GLY A 1 94 ? -2.187 5.193 -9.760 1.00 79.94 94 GLY A N 1
ATOM 716 C CA . GLY A 1 94 ? -1.024 6.080 -9.764 1.00 79.94 94 GLY A CA 1
ATOM 717 C C . GLY A 1 94 ? -0.084 5.819 -10.941 1.00 79.94 94 GLY A C 1
ATOM 718 O O . GLY A 1 94 ? 0.469 6.754 -11.518 1.00 79.94 94 GLY A O 1
ATOM 719 N N . PHE A 1 95 ? 0.026 4.560 -11.353 1.00 78.00 95 PHE A N 1
ATOM 720 C CA . PHE A 1 95 ? 0.734 4.165 -12.558 1.00 78.00 95 PHE A CA 1
ATOM 721 C C . PHE A 1 95 ? 0.041 4.648 -13.846 1.00 78.00 95 PHE A C 1
ATOM 723 O O . PHE A 1 95 ? 0.692 5.249 -14.697 1.00 78.00 95 PHE A O 1
ATOM 730 N N . GLN A 1 96 ? -1.279 4.472 -13.979 1.00 78.00 96 GLN A N 1
ATOM 731 C CA . GLN A 1 96 ? -2.042 4.947 -15.146 1.00 78.00 96 GLN A CA 1
ATOM 732 C C . GLN A 1 96 ? -1.991 6.475 -15.305 1.00 78.00 96 GLN A C 1
ATOM 734 O O . GLN A 1 96 ? -1.837 6.973 -16.419 1.00 78.00 96 GLN A O 1
ATOM 739 N N . TYR A 1 97 ? -2.060 7.226 -14.201 1.00 71.62 97 TYR A N 1
ATOM 740 C CA . TYR A 1 97 ? -1.903 8.684 -14.229 1.00 71.62 97 TYR A CA 1
ATOM 741 C C . TYR A 1 97 ? -0.459 9.119 -14.528 1.00 71.62 97 TYR A C 1
ATOM 743 O O . TYR A 1 97 ? -0.257 10.144 -15.176 1.00 71.62 97 TYR A O 1
ATOM 751 N N . GLY A 1 98 ? 0.539 8.331 -14.112 1.00 64.50 98 GLY A N 1
ATOM 752 C CA . GLY A 1 98 ? 1.951 8.557 -14.438 1.00 64.50 98 GLY A CA 1
ATOM 753 C C . GLY A 1 98 ? 2.241 8.456 -15.940 1.00 64.50 98 GLY A C 1
ATOM 754 O O . GLY A 1 98 ? 2.868 9.357 -16.502 1.00 64.50 98 GLY A O 1
ATOM 755 N N . LYS A 1 99 ? 1.669 7.443 -16.611 1.00 61.31 99 LYS A N 1
ATOM 756 C CA . LYS A 1 99 ? 1.858 7.182 -18.052 1.00 61.31 99 LYS A CA 1
ATOM 757 C C . LYS A 1 99 ? 1.538 8.369 -18.958 1.00 61.31 99 LYS A C 1
ATOM 759 O O . LYS A 1 99 ? 2.200 8.567 -19.972 1.00 61.31 99 LYS A O 1
ATOM 764 N N . GLY A 1 100 ? 0.521 9.160 -18.611 1.00 51.88 100 GLY A N 1
ATOM 765 C CA . GLY A 1 100 ? 0.065 10.287 -19.431 1.00 51.88 100 GLY A CA 1
ATOM 766 C C . GLY A 1 100 ? 0.979 11.517 -19.405 1.00 51.88 100 GLY A C 1
ATOM 767 O O . GLY A 1 100 ? 0.787 12.423 -20.210 1.00 51.88 100 GLY A O 1
ATOM 768 N N . THR A 1 101 ? 1.967 11.573 -18.505 1.00 51.47 101 THR A N 1
ATOM 769 C CA . THR A 1 101 ? 2.775 12.788 -18.279 1.00 51.47 101 THR A CA 1
ATOM 770 C C . THR A 1 101 ? 4.158 12.797 -18.942 1.00 51.47 101 THR A C 1
ATOM 772 O O . THR A 1 101 ? 4.831 13.823 -18.881 1.00 51.47 101 THR A O 1
ATOM 775 N N . TYR A 1 102 ? 4.593 11.720 -19.616 1.00 48.25 102 TYR A N 1
ATOM 776 C CA . TYR A 1 102 ? 6.009 11.561 -19.999 1.00 48.25 102 TYR A CA 1
ATOM 777 C C . TYR A 1 102 ? 6.271 10.983 -21.401 1.00 48.25 102 TYR A C 1
ATOM 779 O O . TYR A 1 102 ? 7.171 10.167 -21.588 1.00 48.25 102 TYR A O 1
ATOM 787 N N . ILE A 1 103 ? 5.574 11.469 -22.433 1.00 45.28 103 ILE A N 1
ATOM 788 C CA . ILE A 1 103 ? 6.036 11.275 -23.819 1.00 45.28 103 ILE A CA 1
ATOM 789 C C . ILE A 1 103 ? 7.123 12.323 -24.130 1.00 45.28 103 ILE A C 1
ATOM 791 O O . ILE A 1 103 ? 6.892 13.282 -24.858 1.00 45.28 103 ILE A O 1
ATOM 795 N N . MET A 1 104 ? 8.324 12.162 -23.566 1.00 41.66 104 MET A N 1
ATOM 796 C CA . MET A 1 104 ? 9.545 12.712 -24.171 1.00 41.66 104 MET A CA 1
ATOM 797 C C . MET A 1 104 ? 10.381 11.541 -24.681 1.00 41.66 104 MET A C 1
ATOM 799 O O . MET A 1 104 ? 10.938 10.759 -23.914 1.00 41.66 104 MET A O 1
ATOM 803 N N . ILE A 1 105 ? 10.415 11.412 -26.005 1.00 40.06 105 ILE A N 1
ATOM 804 C CA . ILE A 1 105 ? 11.144 10.387 -26.750 1.00 40.06 105 ILE A CA 1
ATOM 805 C C . ILE A 1 105 ? 12.640 10.493 -26.398 1.00 40.06 105 ILE A C 1
ATOM 807 O O . ILE A 1 105 ? 13.269 11.498 -26.715 1.00 40.06 105 ILE A O 1
ATOM 811 N N . GLY A 1 106 ? 13.211 9.467 -25.753 1.00 41.50 106 GLY A N 1
ATOM 812 C CA . GLY A 1 106 ? 14.670 9.276 -25.687 1.00 41.50 106 GLY A CA 1
ATOM 813 C C . GLY A 1 106 ? 15.355 9.247 -24.313 1.00 41.50 106 GLY A C 1
ATOM 814 O O . GLY A 1 106 ? 16.561 9.021 -24.285 1.00 41.50 106 GLY A O 1
ATOM 815 N N . MET A 1 107 ? 14.660 9.409 -23.177 1.00 37.28 107 MET A N 1
ATOM 816 C CA . MET A 1 107 ? 15.273 9.221 -21.844 1.00 37.28 107 MET A CA 1
ATOM 817 C C . MET A 1 107 ? 14.719 7.983 -21.119 1.00 37.28 107 MET A C 1
ATOM 819 O O . MET A 1 107 ? 13.500 7.821 -21.057 1.00 37.28 107 MET A O 1
ATOM 823 N N . PRO A 1 108 ? 15.572 7.116 -20.530 1.00 41.94 108 PRO A N 1
ATOM 824 C CA . PRO A 1 108 ? 15.114 5.988 -19.725 1.00 41.94 108 PRO A CA 1
ATOM 825 C C . PRO A 1 108 ? 14.364 6.505 -18.488 1.00 41.94 108 PRO A C 1
ATOM 827 O O . PRO A 1 108 ? 14.931 7.153 -17.606 1.00 41.94 108 PRO A O 1
ATOM 830 N N . GLY A 1 109 ? 13.054 6.255 -18.471 1.00 46.31 109 GLY A N 1
ATOM 831 C CA . GLY A 1 109 ? 12.094 6.809 -17.526 1.00 46.31 109 GLY A CA 1
ATOM 832 C C . GLY A 1 109 ? 12.310 6.348 -16.084 1.00 46.31 109 GLY A C 1
ATOM 833 O O . GLY A 1 109 ? 12.007 5.222 -15.710 1.00 46.31 109 GLY A O 1
ATOM 834 N N . ILE A 1 110 ? 12.776 7.270 -15.244 1.00 50.28 110 ILE A N 1
ATOM 835 C CA . ILE A 1 110 ? 12.726 7.191 -13.778 1.00 50.28 110 ILE A CA 1
ATOM 836 C C . ILE A 1 110 ? 11.380 7.707 -13.154 1.00 50.28 110 ILE A C 1
ATOM 838 O O . ILE A 1 110 ? 11.150 7.410 -11.979 1.00 50.28 110 ILE A O 1
ATOM 842 N N . PRO A 1 111 ? 10.446 8.427 -13.840 1.00 49.00 111 PRO A N 1
ATOM 843 C CA . PRO A 1 111 ? 9.294 9.059 -13.172 1.00 49.00 111 PRO A CA 1
ATOM 844 C C . PRO A 1 111 ? 8.000 8.224 -13.021 1.00 49.00 111 PRO A C 1
ATOM 846 O O . PRO A 1 111 ? 7.243 8.529 -12.097 1.00 49.00 111 PRO A O 1
ATOM 849 N N . ASP A 1 112 ? 7.753 7.153 -13.794 1.00 57.19 112 ASP A N 1
ATOM 850 C CA . ASP A 1 112 ? 6.531 6.310 -13.655 1.00 57.19 112 ASP A CA 1
ATOM 851 C C . ASP A 1 112 ? 6.388 5.683 -12.257 1.00 57.19 112 ASP A C 1
ATOM 853 O O . ASP A 1 112 ? 5.293 5.447 -11.739 1.00 57.19 112 ASP A O 1
ATOM 857 N N . LEU A 1 113 ? 7.524 5.475 -11.596 1.00 61.81 113 LEU A N 1
ATOM 858 C CA . LEU A 1 113 ? 7.606 4.859 -10.277 1.00 61.81 113 LEU A CA 1
ATOM 859 C C . LEU A 1 113 ? 7.127 5.791 -9.160 1.00 61.81 113 LEU A C 1
ATOM 861 O O . LEU A 1 113 ? 6.669 5.309 -8.127 1.00 61.81 113 LEU A O 1
ATOM 865 N N . ARG A 1 114 ? 7.178 7.118 -9.352 1.00 66.50 114 ARG A N 1
ATOM 866 C CA . ARG A 1 114 ? 6.682 8.072 -8.345 1.00 66.50 114 ARG A CA 1
ATOM 867 C C . ARG A 1 114 ? 5.164 7.993 -8.228 1.00 66.50 114 ARG A C 1
ATOM 869 O O . ARG A 1 114 ? 4.658 7.906 -7.113 1.00 66.50 114 ARG A O 1
ATOM 876 N N . GLY A 1 115 ? 4.456 7.978 -9.359 1.00 71.81 115 GLY A N 1
ATOM 877 C CA . GLY A 1 115 ? 2.998 7.833 -9.386 1.00 71.81 115 GLY A CA 1
ATOM 878 C C . GLY A 1 115 ? 2.550 6.526 -8.735 1.00 71.81 115 GLY A C 1
ATOM 879 O O . GLY A 1 115 ? 1.635 6.526 -7.917 1.00 71.81 115 GLY A O 1
ATOM 880 N N . LEU A 1 116 ? 3.265 5.436 -9.012 1.00 77.81 116 LEU A N 1
ATOM 881 C CA . LEU A 1 116 ? 3.004 4.118 -8.439 1.00 77.81 116 LEU A CA 1
ATOM 882 C C . LEU A 1 116 ? 3.215 4.094 -6.914 1.00 77.81 116 LEU A C 1
ATOM 884 O O . LEU A 1 116 ? 2.318 3.674 -6.187 1.00 77.81 116 LEU A O 1
ATOM 888 N N . VAL A 1 117 ? 4.354 4.592 -6.414 1.00 76.56 117 VAL A N 1
ATOM 889 C CA . VAL A 1 117 ? 4.645 4.644 -4.968 1.00 76.56 117 VAL A CA 1
ATOM 890 C C . VAL A 1 117 ? 3.627 5.511 -4.232 1.00 76.56 117 VAL A C 1
ATOM 892 O O . VAL A 1 117 ? 3.026 5.056 -3.261 1.00 76.56 117 VAL A O 1
ATOM 895 N N . TRP A 1 118 ? 3.372 6.733 -4.702 1.00 79.44 118 TRP A N 1
ATOM 896 C CA . TRP A 1 118 ? 2.406 7.623 -4.054 1.00 79.44 118 TRP A CA 1
ATOM 897 C C . TRP A 1 118 ? 0.976 7.092 -4.139 1.00 79.44 118 TRP A C 1
ATOM 899 O O . TRP A 1 118 ? 0.251 7.136 -3.146 1.00 79.44 118 TRP A O 1
ATOM 909 N N . GLY A 1 119 ? 0.586 6.530 -5.283 1.00 83.75 119 GLY A N 1
ATOM 910 C CA . GLY A 1 119 ? -0.712 5.889 -5.458 1.00 83.75 119 GLY A CA 1
ATOM 911 C C . GLY A 1 119 ? -0.905 4.724 -4.489 1.00 83.75 119 GLY A C 1
ATOM 912 O O . GLY A 1 119 ? -1.933 4.651 -3.815 1.00 83.75 119 GLY A O 1
ATOM 913 N N . ALA A 1 120 ? 0.102 3.858 -4.352 1.00 83.94 120 ALA A N 1
ATOM 914 C CA . ALA A 1 120 ? 0.080 2.735 -3.421 1.00 83.94 120 ALA A CA 1
ATOM 915 C C . ALA A 1 120 ? -0.064 3.191 -1.966 1.00 83.94 120 ALA A C 1
ATOM 917 O O . ALA A 1 120 ? -0.882 2.646 -1.229 1.00 83.94 120 ALA A O 1
ATOM 918 N N . LEU A 1 121 ? 0.695 4.214 -1.563 1.00 83.62 121 LEU A N 1
ATOM 919 C CA . LEU A 1 121 ? 0.650 4.774 -0.212 1.00 83.62 121 LEU A CA 1
ATOM 920 C C . LEU A 1 121 ? -0.718 5.382 0.103 1.00 83.62 121 LEU A C 1
ATOM 922 O O . LEU A 1 121 ? -1.282 5.109 1.164 1.00 83.62 121 LEU A O 1
ATOM 926 N N . ILE A 1 122 ? -1.276 6.170 -0.818 1.00 85.38 122 ILE A N 1
ATOM 927 C CA . ILE A 1 122 ? -2.602 6.776 -0.651 1.00 85.38 122 ILE A CA 1
ATOM 928 C C . ILE A 1 122 ? -3.666 5.680 -0.554 1.00 85.38 122 ILE A C 1
ATOM 930 O O . ILE A 1 122 ? -4.458 5.679 0.387 1.00 85.38 122 ILE A O 1
ATOM 934 N N . GLY A 1 123 ? -3.656 4.717 -1.479 1.00 84.94 123 GLY A N 1
ATOM 935 C CA . GLY A 1 123 ? -4.614 3.613 -1.494 1.00 84.94 123 GLY A CA 1
ATOM 936 C C . GLY A 1 123 ? -4.551 2.759 -0.227 1.00 84.94 123 GLY A C 1
ATOM 937 O O . GLY A 1 123 ? -5.571 2.538 0.426 1.00 84.94 123 GLY A O 1
ATOM 938 N N . ALA A 1 124 ? -3.346 2.348 0.174 1.00 84.56 124 ALA A N 1
ATOM 939 C CA . ALA A 1 124 ? -3.118 1.497 1.339 1.00 84.56 124 ALA A CA 1
ATOM 940 C C . ALA A 1 124 ? -3.588 2.131 2.656 1.00 84.56 124 ALA A C 1
ATOM 942 O O . ALA A 1 124 ? -4.090 1.423 3.529 1.00 84.56 124 ALA A O 1
ATOM 943 N N . ASN A 1 125 ? -3.448 3.453 2.802 1.00 83.38 125 ASN A N 1
ATOM 944 C CA . ASN A 1 125 ? -3.807 4.167 4.029 1.00 83.38 125 ASN A CA 1
ATOM 945 C C . ASN A 1 125 ? -5.245 4.710 4.020 1.00 83.38 125 ASN A C 1
ATOM 947 O O . ASN A 1 125 ? -5.841 4.847 5.088 1.00 83.38 125 ASN A O 1
ATOM 951 N N . ALA A 1 126 ? -5.844 4.962 2.850 1.00 82.25 126 ALA A N 1
ATOM 952 C CA . ALA A 1 126 ? -7.210 5.479 2.751 1.00 82.25 126 ALA A CA 1
ATOM 953 C C . ALA A 1 126 ? -8.230 4.565 3.442 1.00 82.25 126 ALA A C 1
ATOM 955 O O . ALA A 1 126 ? -9.087 5.035 4.191 1.00 82.25 126 ALA A O 1
ATOM 956 N N . VAL A 1 127 ? -8.124 3.250 3.234 1.00 77.81 127 VAL A N 1
ATOM 957 C CA . VAL A 1 127 ? -9.099 2.297 3.776 1.00 77.81 127 VAL A CA 1
ATOM 958 C C . VAL A 1 127 ? -9.012 2.168 5.305 1.00 77.81 127 VAL A C 1
ATOM 960 O O . VAL A 1 127 ? -10.042 2.362 5.953 1.00 77.81 127 VAL A O 1
ATOM 963 N N . PRO A 1 128 ? -7.842 1.915 5.927 1.00 72.44 128 PRO A N 1
ATOM 964 C CA . PRO A 1 128 ? -7.714 1.905 7.387 1.00 72.44 128 PRO A CA 1
ATOM 965 C C . PRO A 1 128 ? -8.211 3.198 8.050 1.00 72.44 128 PRO A C 1
ATOM 967 O O . PRO A 1 128 ? -8.979 3.129 9.011 1.00 72.44 128 PRO A O 1
ATOM 970 N N . ILE A 1 129 ? -7.856 4.361 7.489 1.00 77.50 129 ILE A N 1
ATOM 971 C CA . ILE A 1 129 ? -8.265 5.677 8.002 1.00 77.50 129 ILE A CA 1
ATOM 972 C C . ILE A 1 129 ? -9.790 5.842 7.935 1.00 77.50 129 ILE A C 1
ATOM 974 O O . ILE A 1 129 ? -10.410 6.277 8.907 1.00 77.50 129 ILE A O 1
ATOM 978 N N . LEU A 1 130 ? -10.423 5.452 6.823 1.00 77.81 130 LEU A N 1
ATOM 979 C CA . LEU A 1 130 ? -11.882 5.488 6.682 1.00 77.81 130 LEU A CA 1
ATOM 980 C C . LEU A 1 130 ? -12.582 4.574 7.694 1.00 77.81 130 LEU A C 1
ATOM 982 O O . LEU A 1 130 ? -13.573 4.979 8.303 1.00 77.81 130 LEU A O 1
ATOM 986 N N . PHE A 1 131 ? -12.066 3.362 7.916 1.00 73.44 131 PHE A N 1
ATOM 987 C CA . PHE A 1 131 ? -12.617 2.454 8.925 1.00 73.44 131 PHE A CA 1
ATOM 988 C C . PHE A 1 131 ? -12.520 3.033 10.340 1.00 73.44 131 PHE A C 1
ATOM 990 O O . PHE A 1 131 ? -13.472 2.909 11.115 1.00 73.44 131 PHE A O 1
ATOM 997 N N . ASP A 1 132 ? -11.407 3.685 10.669 1.00 72.19 132 ASP A N 1
ATOM 998 C CA . ASP A 1 132 ? -11.216 4.335 11.964 1.00 72.19 132 ASP A CA 1
ATOM 999 C C . ASP A 1 132 ? -12.160 5.538 12.145 1.00 72.19 132 ASP A C 1
ATOM 1001 O O . ASP A 1 132 ? -12.791 5.677 13.197 1.00 72.19 132 ASP A O 1
ATOM 1005 N N . LEU A 1 133 ? -12.353 6.354 11.102 1.00 73.56 133 LEU A N 1
ATOM 1006 C CA . LEU A 1 133 ? -13.297 7.479 11.110 1.00 73.56 133 LEU A CA 1
ATOM 1007 C C . LEU A 1 133 ? -14.753 7.022 11.274 1.00 73.56 133 LEU A C 1
ATOM 1009 O O . LEU A 1 133 ? -15.493 7.582 12.086 1.00 73.56 133 LEU A O 1
ATOM 1013 N N . VAL A 1 134 ? -15.173 5.987 10.540 1.00 77.81 134 VAL A N 1
ATOM 1014 C CA . VAL A 1 134 ? -16.532 5.428 10.644 1.00 77.81 134 VAL A CA 1
ATOM 1015 C C . VAL A 1 134 ? -16.764 4.818 12.028 1.00 77.81 134 VAL A C 1
ATOM 1017 O O . VAL A 1 134 ? -17.838 5.006 12.609 1.00 77.81 134 VAL A O 1
ATOM 1020 N N . GLY A 1 135 ? -15.764 4.129 12.584 1.00 69.88 135 GLY A N 1
ATOM 1021 C CA . GLY A 1 135 ? -15.806 3.603 13.948 1.00 69.88 135 GLY A CA 1
ATOM 1022 C C . GLY A 1 135 ? -16.007 4.709 14.986 1.00 69.88 135 GLY A C 1
ATOM 1023 O O . GLY A 1 135 ? -16.948 4.648 15.782 1.00 69.88 135 GLY A O 1
ATOM 1024 N N . ALA A 1 136 ? -15.196 5.767 14.914 1.00 68.94 136 ALA A N 1
ATOM 1025 C CA . ALA A 1 136 ? -15.296 6.920 15.806 1.00 68.94 136 ALA A CA 1
ATOM 1026 C C . ALA A 1 136 ? -16.651 7.644 15.678 1.00 68.94 136 ALA A C 1
ATOM 1028 O O . 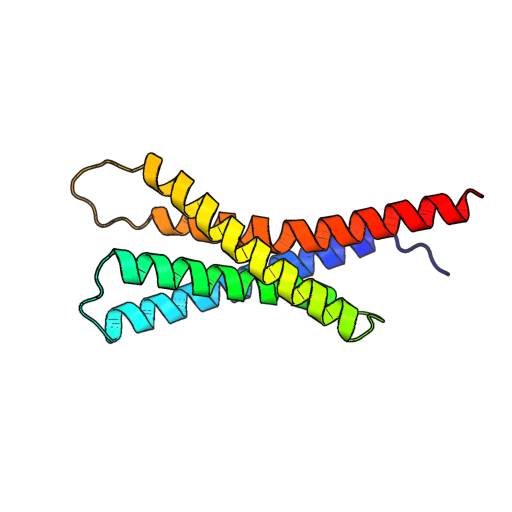ALA A 1 136 ? -17.257 8.034 16.680 1.00 68.94 136 ALA A O 1
ATOM 1029 N N . ALA A 1 137 ? -17.172 7.790 14.455 1.00 71.69 137 ALA A N 1
ATOM 1030 C CA . ALA A 1 137 ? -18.469 8.416 14.208 1.00 71.69 137 ALA A CA 1
ATOM 1031 C C . ALA A 1 137 ? -19.637 7.614 14.812 1.00 71.69 137 ALA A C 1
ATOM 1033 O O . ALA A 1 137 ? -20.563 8.203 15.377 1.00 71.69 137 ALA A O 1
ATOM 1034 N N . ARG A 1 138 ? -19.597 6.275 14.736 1.00 69.38 138 ARG A N 1
ATOM 1035 C CA . ARG A 1 138 ? -20.625 5.404 15.336 1.00 69.38 138 ARG A CA 1
ATOM 1036 C C . ARG A 1 138 ? -20.610 5.465 16.863 1.00 69.38 138 ARG A C 1
ATOM 1038 O O . ARG A 1 138 ? -21.677 5.568 17.463 1.00 69.38 138 ARG A O 1
ATOM 1045 N N . GLN A 1 139 ? -19.431 5.477 17.483 1.00 66.19 139 GLN A N 1
ATOM 1046 C CA . GLN A 1 139 ? -19.295 5.581 18.942 1.00 66.19 139 GLN A CA 1
ATOM 1047 C C . GLN A 1 139 ? -19.847 6.908 19.483 1.00 66.19 139 GLN A C 1
ATOM 1049 O O . GLN A 1 139 ? -20.584 6.915 20.467 1.00 66.19 139 GLN A O 1
ATOM 1054 N N . ARG A 1 140 ? -19.586 8.026 18.789 1.00 60.78 140 ARG A N 1
ATOM 1055 C CA . ARG A 1 140 ? -20.133 9.342 19.167 1.00 60.78 140 ARG A CA 1
ATOM 1056 C C . ARG A 1 140 ? -21.659 9.409 19.101 1.00 60.78 140 ARG A C 1
ATOM 1058 O O . ARG A 1 140 ? -22.256 10.140 19.883 1.00 60.78 140 ARG A O 1
ATOM 1065 N N . ARG A 1 141 ? -22.304 8.677 18.183 1.00 60.28 141 ARG A N 1
ATOM 1066 C CA . ARG A 1 141 ? -23.778 8.611 18.125 1.00 60.28 141 ARG A CA 1
ATOM 1067 C C . ARG A 1 141 ? -24.370 7.823 19.289 1.00 60.28 141 ARG A C 1
ATOM 1069 O O . ARG A 1 141 ? -25.426 8.208 19.771 1.00 60.28 141 ARG A O 1
ATOM 1076 N N . PHE A 1 142 ? -23.702 6.760 19.730 1.00 58.06 142 PHE A N 1
ATOM 1077 C CA . PHE A 1 142 ? -24.156 5.951 20.864 1.00 58.06 142 PHE A CA 1
ATOM 1078 C C . PHE A 1 142 ? -24.019 6.671 22.206 1.00 58.06 142 PHE A C 1
ATOM 1080 O O . PHE A 1 142 ? -24.868 6.486 23.057 1.00 58.06 142 PHE A O 1
ATOM 1087 N N . GLN A 1 143 ? -23.005 7.522 22.384 1.00 57.62 143 GLN A N 1
ATOM 1088 C CA . GLN A 1 143 ? -22.845 8.320 23.610 1.00 57.62 143 GLN A CA 1
ATOM 1089 C C . GLN A 1 143 ? -23.778 9.539 23.699 1.00 57.62 143 GLN A C 1
ATOM 1091 O O . GLN A 1 143 ? -23.847 10.177 24.743 1.00 57.62 143 GLN A O 1
ATOM 1096 N N . ARG A 1 144 ? -24.444 9.911 22.598 1.00 56.59 144 ARG A N 1
ATOM 1097 C CA . ARG A 1 144 ? -25.407 11.027 22.549 1.00 56.59 144 ARG A CA 1
ATOM 1098 C C . ARG A 1 144 ? -26.865 10.582 22.717 1.00 56.59 144 ARG A C 1
ATOM 1100 O O . ARG A 1 144 ? -27.741 11.441 22.687 1.00 56.59 144 ARG A O 1
ATOM 1107 N N . ARG A 1 145 ? -27.122 9.277 22.816 1.00 49.50 145 ARG A N 1
ATOM 1108 C CA . ARG A 1 145 ? -28.427 8.697 23.156 1.00 49.50 145 ARG A CA 1
ATOM 1109 C C . ARG A 1 145 ? -28.380 8.198 24.588 1.00 49.50 145 ARG A C 1
ATOM 1111 O O . ARG A 1 145 ? -29.442 8.273 25.231 1.00 49.50 145 ARG A O 1
#

Radius of gyration: 17.9 Å; chains: 1; bounding box: 48×25×56 Å